Protein AF-A0A967HRV5-F1 (afdb_monomer_lite)

Structure (mmCIF, N/CA/C/O backbone):
data_AF-A0A967HRV5-F1
#
_entry.id   AF-A0A967HRV5-F1
#
loop_
_atom_site.group_PDB
_atom_site.id
_atom_site.type_symbol
_atom_site.label_atom_id
_atom_site.label_alt_id
_atom_site.label_comp_id
_atom_site.label_asym_id
_atom_site.label_entity_id
_atom_site.label_seq_id
_atom_site.pdbx_PDB_ins_code
_atom_site.Cartn_x
_atom_site.Cartn_y
_atom_site.Cartn_z
_atom_site.occupancy
_atom_site.B_iso_or_equiv
_atom_site.auth_seq_id
_atom_site.auth_comp_id
_atom_site.auth_asym_id
_atom_site.auth_atom_id
_atom_site.pdbx_PDB_model_num
ATOM 1 N N . ALA A 1 1 ? 8.874 9.159 -3.485 1.00 62.22 1 ALA A N 1
ATOM 2 C CA . ALA A 1 1 ? 9.492 8.068 -4.287 1.00 62.22 1 ALA A CA 1
ATOM 3 C C . ALA A 1 1 ? 9.586 6.720 -3.564 1.00 62.22 1 ALA A C 1
ATOM 5 O O . ALA A 1 1 ? 9.860 5.717 -4.213 1.00 62.22 1 ALA A O 1
ATOM 6 N N . ARG A 1 2 ? 9.366 6.676 -2.241 1.00 85.75 2 ARG A N 1
ATOM 7 C CA . ARG A 1 2 ? 9.200 5.417 -1.491 1.00 85.75 2 ARG A CA 1
ATOM 8 C C . ARG A 1 2 ? 7.733 5.058 -1.276 1.00 85.75 2 AR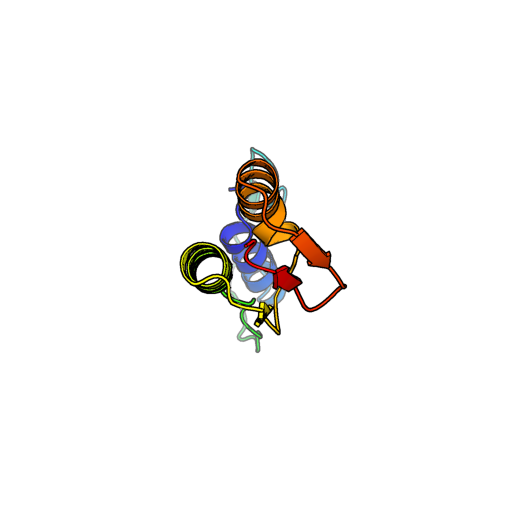G A C 1
ATOM 10 O O . ARG A 1 2 ? 7.430 4.087 -0.601 1.00 85.75 2 ARG A O 1
ATOM 17 N N . GLU A 1 3 ? 6.840 5.906 -1.774 1.00 92.12 3 GLU A N 1
ATOM 18 C CA . GLU A 1 3 ? 5.414 5.676 -1.664 1.00 92.12 3 GLU A CA 1
ATOM 19 C C . GLU A 1 3 ? 5.022 4.485 -2.543 1.00 92.12 3 GLU A C 1
ATOM 21 O O . GLU A 1 3 ? 5.584 4.342 -3.638 1.00 92.12 3 GLU A O 1
ATOM 26 N N . PRO A 1 4 ? 4.067 3.659 -2.090 1.00 94.38 4 PRO A N 1
ATOM 27 C CA . PRO A 1 4 ? 3.604 2.498 -2.839 1.00 94.38 4 PRO A CA 1
ATOM 28 C C . PRO A 1 4 ? 3.221 2.803 -4.287 1.00 94.38 4 PRO A C 1
ATOM 30 O O . PRO A 1 4 ? 3.576 2.050 -5.187 1.00 94.38 4 PRO A O 1
ATOM 33 N N . GLU A 1 5 ? 2.600 3.960 -4.529 1.00 95.50 5 GLU A N 1
ATOM 34 C CA . GLU A 1 5 ? 2.134 4.376 -5.857 1.00 95.50 5 GLU A CA 1
ATOM 35 C C . GLU A 1 5 ? 3.303 4.568 -6.840 1.00 95.50 5 GLU A C 1
ATOM 37 O O . GLU A 1 5 ? 3.192 4.297 -8.034 1.00 95.50 5 GLU A O 1
ATOM 42 N N . VAL A 1 6 ? 4.459 5.021 -6.338 1.00 95.81 6 VAL A N 1
ATOM 43 C CA . VAL A 1 6 ? 5.667 5.204 -7.156 1.00 95.81 6 VAL A CA 1
ATOM 44 C C . VAL A 1 6 ? 6.312 3.857 -7.476 1.00 95.81 6 VAL A C 1
ATOM 46 O O . VAL A 1 6 ? 6.809 3.660 -8.585 1.00 95.81 6 VAL A O 1
ATOM 49 N N . ILE A 1 7 ? 6.309 2.939 -6.509 1.00 95.31 7 ILE A N 1
ATOM 50 C CA . ILE A 1 7 ? 6.841 1.582 -6.669 1.00 95.31 7 ILE A CA 1
ATOM 51 C C . ILE A 1 7 ? 6.001 0.812 -7.693 1.00 95.31 7 ILE A C 1
ATOM 53 O O . ILE A 1 7 ? 6.555 0.237 -8.629 1.00 95.31 7 ILE A O 1
ATOM 57 N N . GLU A 1 8 ? 4.674 0.861 -7.570 1.00 95.88 8 GLU A N 1
ATOM 58 C CA . GLU A 1 8 ? 3.747 0.233 -8.512 1.00 95.88 8 GLU A CA 1
ATOM 59 C C . GLU A 1 8 ? 3.930 0.768 -9.936 1.00 95.88 8 GLU A C 1
ATOM 61 O O . GLU A 1 8 ? 4.075 -0.011 -10.880 1.00 95.88 8 GLU A O 1
ATOM 66 N N . LEU A 1 9 ? 4.004 2.093 -10.105 1.00 96.44 9 LEU A N 1
ATOM 67 C CA . LEU A 1 9 ? 4.214 2.687 -11.422 1.00 96.44 9 LEU A CA 1
ATOM 68 C C . LEU A 1 9 ? 5.534 2.224 -12.053 1.00 96.44 9 LEU A C 1
ATOM 70 O O . LEU A 1 9 ? 5.568 1.908 -13.243 1.00 96.44 9 LEU A O 1
ATOM 74 N N . ALA A 1 10 ? 6.616 2.154 -11.275 1.00 96.69 10 ALA A N 1
ATOM 75 C CA . ALA A 1 10 ? 7.894 1.650 -11.767 1.00 96.69 10 ALA A CA 1
ATOM 76 C C . ALA A 1 10 ? 7.798 0.175 -12.194 1.00 96.69 10 ALA A C 1
ATOM 78 O O . ALA A 1 10 ? 8.300 -0.184 -13.260 1.00 96.69 10 ALA A O 1
ATOM 79 N N . HIS A 1 11 ? 7.104 -0.665 -11.420 1.00 95.56 11 HIS A N 1
ATOM 80 C CA . HIS A 1 11 ? 6.835 -2.055 -11.798 1.00 95.56 11 HIS A CA 1
ATOM 81 C C . HIS A 1 11 ? 6.023 -2.166 -13.090 1.00 95.56 11 HIS A C 1
ATOM 83 O O . HIS A 1 11 ? 6.364 -2.973 -13.959 1.00 95.56 11 HIS A O 1
ATOM 89 N N . CYS A 1 12 ? 4.983 -1.346 -13.238 1.00 97.12 12 CYS A N 1
ATOM 90 C CA . CYS A 1 12 ? 4.161 -1.282 -14.439 1.00 97.12 12 CYS A CA 1
ATOM 91 C C . CYS A 1 12 ? 5.012 -0.906 -15.662 1.00 97.12 12 CYS A C 1
ATOM 93 O O . CYS A 1 12 ? 5.066 -1.658 -16.635 1.00 97.12 12 CYS A O 1
ATOM 95 N N . LEU A 1 13 ? 5.774 0.188 -15.577 1.00 97.50 13 LEU A N 1
ATOM 96 C CA . LEU A 1 13 ? 6.636 0.658 -16.664 1.00 97.50 13 LEU A CA 1
ATOM 97 C C . LEU A 1 13 ? 7.732 -0.352 -17.029 1.00 97.50 13 LEU A C 1
ATOM 99 O O . LEU A 1 13 ? 7.968 -0.586 -18.213 1.00 97.50 13 LEU A O 1
ATOM 103 N N . ASN A 1 14 ? 8.358 -1.004 -16.048 1.00 97.00 14 ASN A N 1
ATOM 104 C CA . ASN A 1 14 ? 9.326 -2.074 -16.309 1.00 97.00 14 ASN A CA 1
ATOM 105 C C . ASN A 1 14 ? 8.675 -3.286 -16.988 1.00 97.00 14 ASN A C 1
ATOM 107 O O . ASN A 1 14 ? 9.247 -3.857 -17.913 1.00 97.00 14 ASN A O 1
ATOM 111 N N . SER A 1 15 ? 7.450 -3.648 -16.597 1.00 96.94 15 SER A N 1
ATOM 112 C CA . SER A 1 15 ? 6.696 -4.738 -17.237 1.00 96.94 15 SER A CA 1
ATOM 113 C C . SER A 1 15 ? 6.296 -4.403 -18.681 1.00 96.94 15 SER A C 1
ATOM 115 O O . SER A 1 15 ? 6.165 -5.299 -19.512 1.00 96.94 15 SER A O 1
ATOM 117 N N . MET A 1 16 ? 6.170 -3.113 -19.008 1.00 98.19 16 MET A N 1
ATOM 118 C CA . MET A 1 16 ? 5.995 -2.612 -20.376 1.00 98.19 16 MET A CA 1
ATOM 119 C C . MET A 1 16 ? 7.311 -2.567 -21.182 1.00 98.19 16 MET A C 1
ATOM 121 O O . MET A 1 16 ? 7.291 -2.206 -22.358 1.00 98.19 16 MET A O 1
ATOM 125 N N . GLY A 1 17 ? 8.453 -2.932 -20.590 1.00 97.88 17 GLY A N 1
ATOM 126 C CA . GLY A 1 17 ? 9.773 -2.901 -21.231 1.00 97.88 17 GLY A CA 1
ATOM 127 C C . GLY A 1 17 ? 10.622 -1.668 -20.908 1.00 97.88 17 GLY A C 1
ATOM 128 O O . GLY A 1 17 ? 11.634 -1.448 -21.568 1.00 97.88 17 GLY A O 1
ATOM 129 N N . GLY A 1 18 ? 10.224 -0.861 -19.922 1.00 98.06 18 GLY A N 1
ATOM 130 C CA . GLY A 1 18 ? 11.054 0.206 -19.368 1.00 98.06 18 GLY A CA 1
ATOM 131 C C . GLY A 1 18 ? 12.264 -0.327 -18.593 1.00 98.06 18 GLY A C 1
ATOM 132 O O . GLY A 1 18 ? 12.315 -1.497 -18.216 1.00 98.06 18 GLY A O 1
ATOM 133 N N . SER A 1 19 ? 13.235 0.556 -18.353 1.00 98.12 19 SER A N 1
ATOM 134 C CA . SER A 1 19 ? 14.421 0.281 -17.538 1.00 98.12 19 SER A CA 1
ATOM 135 C C . SER A 1 19 ? 14.491 1.287 -16.390 1.00 98.12 19 SER A C 1
ATOM 137 O O . SER A 1 19 ? 14.985 2.406 -16.541 1.00 98.12 19 SER A O 1
ATOM 139 N N . ILE A 1 20 ? 13.898 0.916 -15.256 1.00 97.81 20 ILE A N 1
ATOM 140 C CA . ILE A 1 20 ? 13.817 1.728 -14.040 1.00 97.81 20 ILE A CA 1
ATOM 141 C C . ILE A 1 20 ? 14.375 0.924 -12.870 1.00 97.81 20 ILE A C 1
ATOM 143 O O . ILE A 1 20 ? 13.875 -0.155 -12.547 1.00 97.81 20 ILE A O 1
ATOM 147 N N . GLU A 1 21 ? 15.361 1.487 -12.182 1.00 97.00 21 GLU A N 1
ATOM 148 C CA . GLU A 1 21 ? 16.009 0.884 -11.019 1.00 97.00 21 GLU A CA 1
ATOM 149 C C . GLU A 1 21 ? 15.956 1.814 -9.802 1.00 97.00 21 GLU A C 1
ATOM 151 O O . GLU A 1 21 ? 15.783 3.030 -9.916 1.00 97.00 21 GLU A O 1
ATOM 156 N N . GLY A 1 22 ? 16.115 1.243 -8.606 1.00 95.12 22 GLY A N 1
ATOM 157 C CA . GLY A 1 22 ? 16.166 2.007 -7.355 1.00 95.12 22 GLY A CA 1
ATOM 158 C C . GLY A 1 22 ? 14.815 2.546 -6.867 1.00 95.12 22 GLY A C 1
ATOM 159 O O . GLY A 1 22 ? 14.779 3.301 -5.890 1.00 95.12 22 GLY A O 1
ATOM 160 N N . PHE A 1 23 ? 13.696 2.161 -7.492 1.00 94.00 23 PHE A N 1
ATOM 161 C CA . PHE A 1 23 ? 12.355 2.465 -6.986 1.00 94.00 23 PHE A CA 1
ATOM 162 C C . PHE A 1 23 ? 12.158 1.871 -5.581 1.00 94.00 23 PHE A C 1
ATOM 164 O O . PHE A 1 23 ? 12.680 0.807 -5.257 1.00 94.00 23 PHE A O 1
ATOM 171 N N . GLY A 1 24 ? 11.482 2.614 -4.701 1.00 91.00 24 GLY A N 1
ATOM 172 C CA . GLY A 1 24 ? 11.429 2.306 -3.266 1.00 91.00 24 GLY A CA 1
ATOM 173 C C . GLY A 1 24 ? 12.598 2.876 -2.450 1.00 91.00 24 GLY A C 1
ATOM 174 O O . GLY A 1 24 ? 12.558 2.855 -1.220 1.00 91.00 24 GLY A O 1
ATOM 175 N N . THR A 1 25 ? 13.612 3.465 -3.095 1.00 93.75 25 THR A N 1
ATOM 176 C CA . THR A 1 25 ? 14.719 4.158 -2.416 1.00 93.75 25 THR A CA 1
ATOM 177 C C . THR A 1 25 ? 14.612 5.686 -2.547 1.00 93.75 25 THR A C 1
ATOM 179 O O . THR A 1 25 ? 13.590 6.233 -2.959 1.00 93.75 25 THR A O 1
ATOM 182 N N . SER A 1 26 ? 15.641 6.420 -2.110 1.00 94.69 26 SER A N 1
ATOM 183 C CA . SER A 1 26 ? 15.720 7.878 -2.297 1.00 94.69 26 SER A CA 1
ATOM 184 C C . SER A 1 26 ? 16.179 8.303 -3.694 1.00 94.69 26 SER A C 1
ATOM 186 O O . SER A 1 26 ? 16.037 9.478 -4.020 1.00 94.69 26 SER A O 1
ATOM 188 N N . VAL A 1 27 ? 16.747 7.395 -4.492 1.00 95.06 27 VAL A N 1
ATOM 189 C CA . VAL A 1 27 ? 17.271 7.698 -5.830 1.00 95.06 27 VAL A CA 1
ATOM 190 C C . VAL A 1 27 ? 16.734 6.670 -6.814 1.00 95.06 27 VAL A C 1
ATOM 192 O O . VAL A 1 27 ? 16.870 5.472 -6.595 1.00 95.06 27 VAL A O 1
ATOM 195 N N . ILE A 1 28 ? 16.137 7.155 -7.899 1.00 96.31 28 ILE A N 1
ATOM 196 C CA . ILE A 1 28 ? 15.651 6.328 -9.002 1.00 96.31 28 ILE A CA 1
ATOM 197 C C . ILE A 1 28 ? 16.495 6.651 -10.230 1.00 96.31 28 ILE A C 1
ATOM 199 O O . ILE A 1 28 ? 16.695 7.825 -10.547 1.00 96.31 28 ILE A O 1
ATOM 203 N N . THR A 1 29 ? 16.962 5.611 -10.914 1.00 97.50 29 THR A N 1
ATOM 204 C CA . THR A 1 29 ? 17.697 5.723 -12.177 1.00 97.50 29 THR A CA 1
ATOM 205 C C . THR A 1 29 ? 16.824 5.174 -13.293 1.00 97.50 29 THR A C 1
A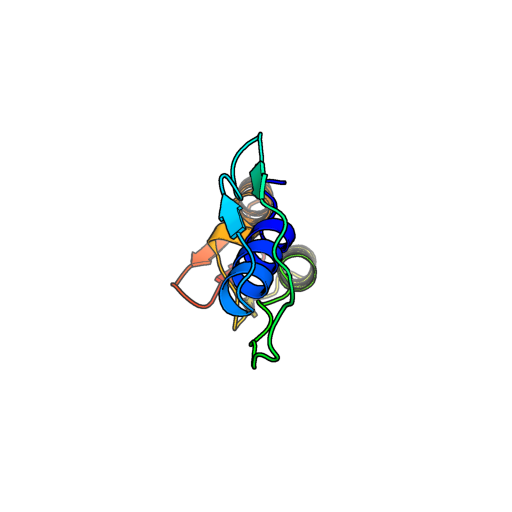TOM 207 O O . THR A 1 29 ? 16.249 4.097 -13.153 1.00 97.50 29 THR A O 1
ATOM 210 N N . ILE A 1 30 ? 16.713 5.925 -14.388 1.00 98.00 30 ILE A N 1
ATOM 211 C CA . ILE A 1 30 ? 15.914 5.547 -15.554 1.00 98.00 30 ILE A CA 1
ATOM 212 C C . ILE A 1 30 ? 16.818 5.574 -16.778 1.00 98.00 30 ILE A C 1
ATOM 214 O O . ILE A 1 30 ? 17.407 6.613 -17.088 1.00 98.00 30 ILE A O 1
ATOM 218 N N . GLU A 1 31 ? 16.896 4.452 -17.482 1.00 98.44 31 GLU A N 1
ATOM 219 C CA . GLU A 1 31 ? 17.519 4.376 -18.798 1.00 98.44 31 GLU A CA 1
ATOM 220 C C . GLU A 1 31 ? 16.433 4.448 -19.876 1.00 98.44 31 GLU A C 1
ATOM 222 O O . GLU A 1 31 ? 15.445 3.712 -19.854 1.00 98.44 31 GLU A O 1
ATOM 227 N N . GLY A 1 32 ? 16.590 5.388 -20.810 1.00 98.25 32 GLY A N 1
ATOM 228 C CA . GLY A 1 32 ? 15.627 5.584 -21.888 1.00 98.25 32 GLY A CA 1
ATOM 229 C C . GLY A 1 32 ? 15.590 4.387 -22.838 1.00 98.25 32 GLY A C 1
ATOM 230 O O . GLY A 1 32 ? 16.630 3.939 -23.314 1.00 98.25 32 GLY A O 1
ATOM 231 N N . VAL A 1 33 ? 14.385 3.918 -23.159 1.00 98.44 33 VAL A N 1
ATOM 232 C CA . VAL A 1 33 ? 14.139 2.853 -24.144 1.00 98.44 33 VAL A CA 1
ATOM 233 C C . VAL A 1 33 ? 13.441 3.414 -25.383 1.00 98.44 33 VAL A C 1
ATOM 235 O O . VAL A 1 33 ? 12.860 4.498 -25.344 1.00 98.44 33 VAL A O 1
ATOM 238 N N . SER A 1 34 ? 13.503 2.691 -26.502 1.00 98.06 34 SER A N 1
ATOM 239 C CA . SER A 1 34 ? 12.932 3.147 -27.777 1.00 98.06 34 SER A CA 1
ATOM 240 C C . SER A 1 34 ? 11.403 3.174 -27.788 1.00 98.06 34 SER A C 1
ATOM 242 O O . SER A 1 34 ? 10.812 4.044 -28.422 1.00 98.06 34 SER A O 1
ATOM 244 N N . GLU A 1 35 ? 10.767 2.215 -27.115 1.00 98.00 35 GLU A N 1
ATOM 245 C CA . GLU A 1 35 ? 9.314 2.075 -27.040 1.00 98.00 35 GLU A CA 1
ATOM 246 C C . GLU A 1 35 ? 8.904 1.286 -25.791 1.00 98.00 35 GLU A C 1
ATOM 248 O O . GLU A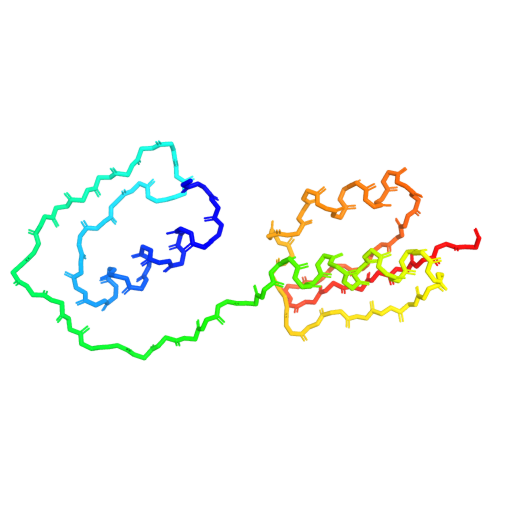 1 35 ? 9.686 0.501 -25.255 1.00 98.00 35 GLU A O 1
ATOM 253 N N . LEU A 1 36 ? 7.659 1.482 -25.358 1.00 98.56 36 LEU A N 1
ATOM 254 C CA . LEU A 1 36 ? 6.994 0.668 -24.344 1.00 98.56 36 LEU A CA 1
ATOM 255 C C . LEU A 1 36 ? 5.900 -0.172 -25.006 1.00 98.56 36 LEU A C 1
ATOM 257 O O . LEU A 1 36 ? 5.296 0.243 -25.997 1.00 98.56 36 LEU A O 1
ATOM 261 N N . LYS A 1 37 ? 5.619 -1.340 -24.437 1.00 98.25 37 LYS A N 1
ATOM 262 C CA . LYS A 1 37 ? 4.611 -2.279 -24.931 1.00 98.25 37 LYS A CA 1
ATOM 263 C C . LYS A 1 37 ? 3.341 -2.228 -24.076 1.00 98.25 37 LYS A C 1
ATOM 265 O O . LYS A 1 37 ? 3.435 -1.962 -22.879 1.00 98.25 37 LYS A O 1
ATOM 270 N N . PRO A 1 38 ? 2.158 -2.496 -24.656 1.00 97.44 38 PRO A N 1
ATOM 271 C CA . PRO A 1 38 ? 0.930 -2.671 -23.884 1.00 97.44 38 PRO A CA 1
ATOM 272 C C . PRO A 1 38 ? 1.064 -3.789 -22.844 1.00 97.44 38 PRO A C 1
ATOM 274 O O . PRO A 1 38 ? 1.769 -4.772 -23.077 1.00 97.44 38 PRO A O 1
ATOM 277 N N . MET A 1 39 ? 0.363 -3.644 -21.721 1.00 95.25 39 MET A N 1
ATOM 278 C CA . MET A 1 39 ? 0.388 -4.589 -20.607 1.00 95.25 39 MET A CA 1
ATOM 279 C C . MET A 1 39 ? -0.937 -4.525 -19.839 1.00 95.25 39 MET A C 1
ATOM 281 O O . MET A 1 39 ? -1.528 -3.450 -19.728 1.00 95.25 39 MET A O 1
ATOM 285 N N . ASP A 1 40 ? -1.384 -5.666 -19.316 1.00 95.88 40 ASP A N 1
ATOM 286 C CA . ASP A 1 40 ? -2.531 -5.755 -18.412 1.00 95.88 40 ASP A CA 1
ATOM 287 C C . ASP A 1 40 ? -2.050 -5.704 -16.960 1.00 95.88 40 ASP A C 1
ATOM 289 O O . ASP A 1 40 ? -1.287 -6.568 -16.524 1.00 95.88 40 ASP A O 1
ATOM 293 N N . HIS A 1 41 ? -2.514 -4.713 -16.199 1.00 94.75 41 HIS A N 1
ATOM 294 C CA . HIS A 1 41 ? -2.105 -4.501 -14.813 1.00 94.75 41 HIS A CA 1
ATOM 295 C C . HIS A 1 41 ? -3.312 -4.382 -13.888 1.00 94.75 41 HIS A C 1
ATOM 297 O O . HIS A 1 41 ? -4.269 -3.670 -14.196 1.00 94.75 41 HIS A O 1
ATOM 303 N N . ILE A 1 42 ? -3.249 -5.047 -12.736 1.00 93.69 42 ILE A N 1
ATOM 304 C CA . ILE A 1 42 ? -4.217 -4.862 -11.655 1.00 93.69 42 ILE A CA 1
ATOM 305 C C . ILE A 1 42 ? -3.665 -3.775 -10.740 1.00 93.69 42 ILE A C 1
ATOM 307 O O . ILE A 1 42 ? -2.571 -3.934 -10.211 1.00 93.69 42 ILE A O 1
ATOM 311 N N . ILE A 1 43 ? -4.429 -2.698 -10.566 1.00 94.19 43 ILE A N 1
ATOM 312 C CA . ILE A 1 43 ? -4.073 -1.593 -9.671 1.00 94.19 43 ILE A CA 1
ATOM 313 C C . ILE A 1 43 ? -4.185 -2.049 -8.214 1.00 94.19 43 ILE A C 1
ATOM 315 O O . ILE A 1 43 ? -5.141 -2.736 -7.839 1.00 94.19 43 ILE A O 1
ATOM 319 N N . MET A 1 44 ? -3.218 -1.648 -7.397 1.00 94.75 44 MET A N 1
ATOM 320 C CA . MET A 1 44 ? -3.172 -1.922 -5.972 1.00 94.75 44 MET A CA 1
ATOM 321 C C . MET A 1 44 ? -4.358 -1.279 -5.237 1.00 94.75 44 MET A C 1
ATOM 323 O O . MET A 1 44 ? -4.899 -0.260 -5.675 1.00 94.75 44 MET A O 1
ATOM 327 N N . PRO A 1 45 ? -4.753 -1.827 -4.077 1.00 96.12 45 PRO A N 1
ATOM 328 C CA . PRO A 1 45 ? -5.784 -1.214 -3.249 1.00 96.12 45 PRO A CA 1
ATOM 329 C C . PRO A 1 45 ? -5.417 0.203 -2.786 1.00 96.12 45 PRO A C 1
ATOM 331 O O . PRO A 1 45 ? -4.262 0.485 -2.454 1.00 96.12 45 PRO A O 1
ATOM 334 N N . ASP A 1 46 ? -6.418 1.079 -2.682 1.00 96.75 46 ASP A N 1
ATOM 335 C CA . ASP A 1 46 ? -6.232 2.452 -2.214 1.00 96.75 46 ASP A CA 1
ATOM 336 C C . ASP A 1 46 ? -6.027 2.486 -0.689 1.00 96.75 46 ASP A C 1
ATOM 338 O O . ASP A 1 46 ? -6.945 2.306 0.121 1.00 96.75 46 ASP A O 1
ATOM 342 N N . ARG A 1 47 ? -4.782 2.737 -0.279 1.00 96.62 47 ARG A N 1
ATOM 343 C CA . ARG A 1 47 ? -4.410 2.822 1.139 1.00 96.62 47 ARG A CA 1
ATOM 344 C C . ARG A 1 47 ? -5.025 4.028 1.857 1.00 96.62 47 ARG A C 1
ATOM 346 O O . ARG A 1 47 ? -5.168 3.990 3.077 1.00 96.62 47 ARG A O 1
ATOM 353 N N . ILE A 1 48 ? -5.373 5.100 1.144 1.00 97.31 48 ILE A N 1
ATOM 354 C CA . ILE A 1 48 ? -5.995 6.296 1.724 1.00 97.31 48 ILE A CA 1
ATOM 355 C C . ILE A 1 48 ? -7.476 6.032 1.994 1.00 97.31 48 ILE A C 1
ATOM 357 O O . ILE A 1 48 ? -7.970 6.372 3.072 1.00 97.31 48 ILE A O 1
ATOM 361 N N . GLU A 1 49 ? -8.172 5.372 1.069 1.00 98.06 49 GLU A N 1
ATOM 362 C CA . GLU A 1 49 ? -9.543 4.900 1.284 1.00 98.06 49 GLU A CA 1
ATOM 363 C C . GLU A 1 49 ? -9.610 3.928 2.472 1.00 98.06 49 GLU A C 1
ATOM 365 O O . GLU A 1 49 ? -10.387 4.139 3.409 1.00 98.06 49 GLU A O 1
ATOM 370 N N . ALA A 1 50 ? -8.737 2.917 2.497 1.00 97.75 50 ALA A N 1
ATOM 371 C CA . ALA A 1 50 ? -8.661 1.959 3.598 1.00 97.75 50 ALA A CA 1
ATOM 372 C C . ALA A 1 50 ? -8.418 2.653 4.952 1.00 97.75 50 ALA A C 1
ATOM 374 O O . ALA A 1 50 ? -9.154 2.424 5.916 1.00 97.75 50 ALA A O 1
ATOM 375 N N . ALA A 1 51 ? -7.441 3.563 5.023 1.00 97.75 51 ALA A N 1
ATOM 376 C CA . ALA A 1 51 ? -7.163 4.355 6.221 1.00 97.75 51 ALA A CA 1
ATOM 377 C C . ALA A 1 51 ? -8.359 5.218 6.661 1.00 97.75 51 ALA A C 1
ATOM 379 O O . ALA A 1 51 ? -8.620 5.362 7.861 1.00 97.75 51 ALA A O 1
ATOM 380 N N . THR A 1 52 ? -9.101 5.774 5.701 1.00 98.19 52 THR A N 1
ATOM 381 C CA . THR A 1 52 ? -10.297 6.587 5.959 1.00 98.19 52 THR A CA 1
ATOM 382 C C . THR A 1 52 ? -11.377 5.755 6.641 1.00 98.19 52 THR A C 1
ATOM 384 O O . THR A 1 52 ? -11.909 6.169 7.674 1.00 98.19 52 THR A O 1
ATOM 387 N N . TYR A 1 53 ? -11.653 4.552 6.136 1.00 98.19 53 TYR A N 1
ATOM 388 C CA . TYR A 1 53 ? -12.624 3.659 6.765 1.00 98.19 53 TYR A CA 1
ATOM 389 C C . TYR A 1 53 ? -12.172 3.155 8.136 1.00 98.19 53 TYR A C 1
ATOM 391 O O . TYR A 1 53 ? -12.981 3.144 9.064 1.00 98.19 53 TYR A O 1
ATOM 399 N N . LEU A 1 54 ? -10.896 2.791 8.310 1.00 97.75 54 LEU A N 1
ATOM 400 C CA . LEU A 1 54 ? -10.376 2.389 9.624 1.00 97.75 54 LEU A CA 1
ATOM 401 C C . LEU A 1 54 ? -10.526 3.518 10.651 1.00 97.75 54 LEU A C 1
ATOM 403 O O . LEU A 1 54 ? -10.979 3.291 11.772 1.00 97.75 54 LEU A O 1
ATOM 407 N N . THR A 1 55 ? -10.235 4.755 10.250 1.00 97.38 55 THR A N 1
ATOM 408 C CA . THR A 1 55 ? -10.437 5.934 11.101 1.00 97.38 55 THR A CA 1
ATOM 409 C C . THR A 1 55 ? -11.917 6.123 11.445 1.00 97.38 55 THR A C 1
ATOM 411 O O . THR A 1 55 ? -12.261 6.372 12.602 1.00 97.38 55 THR A O 1
ATOM 414 N N . ALA A 1 56 ? -12.813 5.954 10.467 1.00 97.50 56 ALA A N 1
ATOM 415 C CA . ALA A 1 56 ? -14.253 6.026 10.689 1.00 97.50 56 ALA A CA 1
ATOM 416 C C . ALA A 1 56 ? -14.742 4.947 11.672 1.00 97.50 56 ALA A C 1
ATOM 418 O O . ALA A 1 56 ? -15.554 5.251 12.549 1.00 97.50 56 ALA A O 1
ATOM 419 N N . ALA A 1 57 ? -14.219 3.718 11.595 1.00 96.69 57 ALA A N 1
ATOM 420 C CA . ALA A 1 57 ? -14.509 2.665 12.570 1.00 96.69 57 ALA A CA 1
ATOM 421 C C . ALA A 1 57 ? -14.045 3.045 13.980 1.00 96.69 57 ALA A C 1
ATOM 423 O O . ALA A 1 57 ? -14.790 2.845 14.936 1.00 96.69 57 ALA A O 1
ATOM 424 N N . GLY A 1 58 ? -12.872 3.669 14.111 1.00 96.25 58 GLY A N 1
ATOM 425 C CA . GLY A 1 58 ? -12.398 4.221 15.381 1.00 96.25 58 GLY A CA 1
ATOM 426 C C . GLY A 1 58 ? -13.362 5.242 15.987 1.00 96.25 58 GLY A C 1
ATOM 427 O O . GLY A 1 58 ? -13.765 5.103 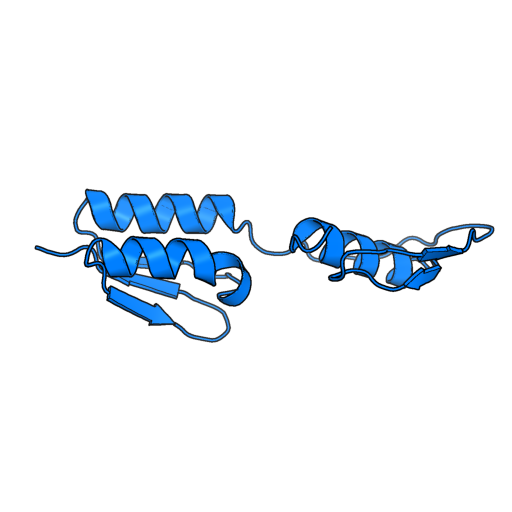17.139 1.00 96.25 58 GLY A O 1
ATOM 428 N N . ILE A 1 59 ? -13.785 6.234 15.197 1.00 96.81 59 ILE A N 1
ATOM 429 C CA . ILE A 1 59 ? -14.699 7.309 15.633 1.00 96.81 59 ILE A CA 1
ATOM 430 C C . ILE A 1 59 ? -16.070 6.756 16.036 1.00 96.81 59 ILE A C 1
ATOM 432 O O . ILE A 1 59 ? -16.660 7.186 17.026 1.00 96.81 59 ILE A O 1
ATOM 436 N N . THR A 1 60 ? -16.589 5.814 15.251 1.00 96.69 60 THR A N 1
ATOM 437 C CA . THR A 1 60 ? -17.944 5.268 15.417 1.00 96.69 60 THR A CA 1
ATOM 438 C C . THR A 1 60 ? -18.009 4.074 16.361 1.00 96.69 60 THR A C 1
ATOM 440 O O . THR A 1 60 ? -19.099 3.553 16.590 1.00 96.69 60 THR A O 1
ATOM 443 N N . ARG A 1 61 ? -16.868 3.651 16.926 1.00 95.81 61 ARG A N 1
ATOM 444 C CA . ARG A 1 61 ? -16.751 2.437 17.753 1.00 95.81 61 ARG A CA 1
ATOM 445 C C . ARG A 1 61 ? -17.212 1.183 17.003 1.00 95.81 61 ARG A C 1
ATOM 447 O O . ARG A 1 6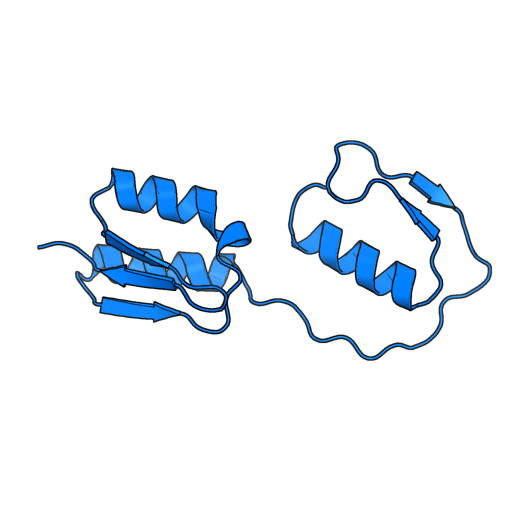1 ? -17.821 0.275 17.563 1.00 95.81 61 ARG A O 1
ATOM 454 N N . GLY A 1 62 ? -16.980 1.183 15.694 1.00 96.56 62 GLY A N 1
ATOM 455 C CA . GLY A 1 62 ? -17.341 0.102 14.793 1.00 96.56 62 GLY A CA 1
ATOM 456 C C . GLY A 1 62 ? -16.320 -1.032 14.806 1.00 96.56 62 GLY A C 1
ATOM 457 O O . GLY A 1 62 ? -15.214 -0.912 15.326 1.00 96.56 62 GLY A O 1
ATOM 458 N N . ASN A 1 63 ? -16.694 -2.136 14.169 1.00 97.19 63 ASN A N 1
ATOM 459 C CA . ASN A 1 63 ? -15.815 -3.265 13.887 1.00 97.19 63 ASN A CA 1
ATOM 460 C C . ASN A 1 63 ? -15.943 -3.585 12.399 1.00 97.19 63 ASN A C 1
ATOM 462 O O . ASN A 1 63 ? -16.994 -4.061 11.964 1.00 97.19 63 ASN A O 1
ATOM 466 N N . ILE A 1 64 ? -14.905 -3.272 11.625 1.00 97.12 64 ILE A N 1
ATOM 467 C CA . ILE A 1 64 ? -14.907 -3.464 10.173 1.00 97.12 64 ILE A CA 1
ATOM 468 C C . ILE A 1 64 ? -13.651 -4.203 9.735 1.00 97.12 64 ILE A C 1
ATOM 470 O O . ILE A 1 64 ? -12.576 -3.987 10.291 1.00 97.12 64 ILE A O 1
ATOM 474 N N . ALA A 1 65 ? -13.789 -5.033 8.705 1.00 97.62 65 ALA A N 1
ATOM 475 C CA . ALA A 1 65 ? -12.670 -5.599 7.964 1.00 97.62 65 ALA A CA 1
ATOM 476 C C . ALA A 1 65 ? -12.575 -4.911 6.601 1.00 97.62 65 ALA A C 1
ATOM 478 O O . ALA A 1 65 ? -13.573 -4.834 5.885 1.00 97.62 65 ALA A O 1
ATOM 479 N N . ILE A 1 66 ? -11.387 -4.421 6.259 1.00 97.62 66 ILE A N 1
ATOM 480 C CA . ILE A 1 66 ? -11.069 -3.861 4.947 1.00 97.62 66 ILE A CA 1
ATOM 481 C C . ILE A 1 66 ? -10.348 -4.931 4.134 1.00 97.62 66 ILE A C 1
ATOM 483 O O . ILE A 1 66 ? -9.336 -5.457 4.587 1.00 97.62 66 ILE A O 1
ATOM 487 N N . THR A 1 67 ? -10.881 -5.252 2.956 1.00 96.81 67 THR A N 1
ATOM 488 C CA . THR A 1 67 ? -10.308 -6.212 2.006 1.00 96.81 67 THR A CA 1
ATOM 489 C C . THR A 1 67 ? -10.753 -5.866 0.572 1.00 96.81 67 THR A C 1
ATOM 491 O O . THR A 1 67 ? -11.902 -5.449 0.393 1.00 96.81 67 THR A O 1
ATOM 494 N N . PRO A 1 68 ? -9.891 -6.027 -0.449 1.00 95.38 68 PRO A N 1
ATOM 495 C CA . PRO A 1 68 ? -8.459 -6.298 -0.323 1.00 95.38 68 PRO A CA 1
ATOM 496 C C . PRO A 1 68 ? -7.708 -5.055 0.176 1.00 95.38 68 PRO A C 1
ATOM 498 O O . PRO A 1 68 ? -8.051 -3.927 -0.172 1.00 95.38 68 PRO A O 1
ATOM 501 N N . CYS A 1 69 ? -6.663 -5.246 0.974 1.00 96.31 69 CYS A N 1
ATOM 502 C CA . CYS A 1 69 ? -5.690 -4.196 1.274 1.00 96.31 69 CYS A CA 1
ATOM 503 C C . CYS A 1 69 ? -4.287 -4.784 1.424 1.00 96.31 69 CYS A C 1
ATOM 505 O O . CYS A 1 69 ? -4.147 -5.979 1.651 1.00 96.31 69 CYS A O 1
ATOM 507 N N . ILE A 1 70 ? -3.267 -3.930 1.332 1.00 96.50 70 ILE A N 1
ATOM 508 C CA . ILE A 1 70 ? -1.867 -4.292 1.586 1.00 96.50 70 ILE A CA 1
ATOM 509 C C . ILE A 1 70 ? -1.488 -3.686 2.949 1.00 96.50 70 ILE A C 1
ATOM 511 O O . ILE A 1 70 ? -1.324 -2.462 3.027 1.00 96.50 70 ILE A O 1
ATOM 515 N N . PRO A 1 71 ? -1.425 -4.476 4.037 1.00 95.75 71 PRO A N 1
ATOM 516 C CA . PRO A 1 71 ? -1.215 -3.957 5.391 1.00 95.75 71 PRO A CA 1
ATOM 517 C C . PRO A 1 71 ? 0.053 -3.118 5.555 1.00 95.75 71 PRO A C 1
ATOM 519 O O . PRO A 1 71 ? 0.047 -2.130 6.289 1.00 95.75 71 PRO A O 1
ATOM 522 N N . GLU A 1 72 ? 1.122 -3.452 4.833 1.00 95.50 72 GLU A N 1
ATOM 523 C CA . GLU A 1 72 ? 2.392 -2.723 4.847 1.00 95.50 72 GLU A CA 1
ATOM 524 C C . GLU A 1 72 ? 2.209 -1.267 4.404 1.00 95.50 72 GLU A C 1
ATOM 526 O O . GLU A 1 72 ? 2.871 -0.360 4.903 1.00 95.50 72 GLU A O 1
ATOM 531 N N . HIS A 1 73 ? 1.254 -1.004 3.507 1.00 95.94 73 HIS A N 1
ATOM 532 C CA . HIS A 1 73 ? 0.939 0.351 3.053 1.00 95.94 73 HIS A CA 1
ATOM 533 C C . HIS A 1 73 ? 0.164 1.169 4.104 1.00 95.94 73 HIS A C 1
ATOM 535 O O . HIS A 1 73 ? 0.033 2.389 3.963 1.00 95.94 73 HIS A O 1
ATOM 541 N N . LEU A 1 74 ? -0.351 0.515 5.152 1.00 96.81 74 LEU A N 1
ATOM 542 C CA . LEU A 1 74 ? -1.167 1.101 6.217 1.00 96.81 74 LEU A CA 1
ATOM 543 C C . LEU A 1 74 ? -0.424 1.228 7.556 1.00 96.81 74 LEU A C 1
ATOM 545 O O . LEU A 1 74 ? -0.967 1.842 8.476 1.00 96.81 74 LEU A O 1
ATOM 549 N N . GLU A 1 75 ? 0.807 0.714 7.667 1.00 95.69 75 GLU A N 1
ATOM 550 C CA . GLU A 1 75 ? 1.575 0.601 8.919 1.00 95.69 75 GLU A CA 1
ATOM 551 C C . GLU A 1 75 ? 1.581 1.903 9.738 1.00 95.69 75 GLU A C 1
ATOM 553 O O . GLU A 1 75 ? 1.245 1.913 10.923 1.00 95.69 75 GLU A O 1
ATOM 558 N N . ALA A 1 76 ? 1.883 3.036 9.095 1.00 95.88 76 ALA A N 1
ATOM 559 C CA . ALA A 1 76 ? 1.959 4.329 9.773 1.00 95.88 76 ALA A CA 1
ATOM 560 C C . ALA A 1 76 ? 0.609 4.791 10.354 1.00 95.88 76 ALA A C 1
ATOM 562 O O . ALA A 1 76 ? 0.568 5.374 11.441 1.00 95.88 76 ALA A O 1
ATOM 563 N N . VAL A 1 77 ? -0.495 4.542 9.640 1.00 96.81 77 VAL A N 1
ATOM 564 C CA . VAL A 1 77 ? -1.852 4.885 10.095 1.00 96.81 77 VAL A CA 1
ATOM 565 C C . VAL A 1 77 ? -2.294 3.945 11.206 1.00 96.81 77 VAL A C 1
ATOM 567 O O . VAL A 1 77 ? -2.768 4.427 12.234 1.00 96.81 77 VAL A O 1
ATOM 570 N N . ILE A 1 78 ? -2.096 2.636 11.032 1.00 97.12 78 ILE A N 1
ATOM 571 C CA . ILE A 1 78 ? -2.434 1.623 12.037 1.00 97.12 78 ILE A CA 1
ATOM 572 C C . ILE A 1 78 ? -1.721 1.958 13.342 1.00 97.12 78 ILE A C 1
ATOM 574 O O . ILE A 1 78 ? -2.380 2.116 14.364 1.00 97.12 78 ILE A O 1
ATOM 578 N N . HIS A 1 79 ? -0.416 2.227 13.289 1.00 97.81 79 HIS A N 1
ATOM 579 C CA . HIS A 1 79 ? 0.365 2.592 14.466 1.00 97.81 79 HIS A CA 1
ATOM 580 C C . HIS A 1 79 ? -0.200 3.817 15.207 1.00 97.81 79 HIS A C 1
ATOM 582 O O . HIS A 1 79 ? -0.210 3.871 16.438 1.00 97.81 79 HIS A O 1
ATOM 588 N N . LYS A 1 80 ? -0.697 4.826 14.479 1.00 97.75 80 LYS A N 1
ATOM 589 C CA . LYS A 1 80 ? -1.312 6.012 15.095 1.00 97.75 80 LYS A CA 1
ATOM 590 C C . LYS A 1 80 ? -2.689 5.737 15.679 1.00 97.75 80 LYS A C 1
ATOM 592 O O . LYS A 1 80 ? -3.003 6.266 16.743 1.00 97.75 80 LYS A O 1
ATOM 597 N N . LEU A 1 81 ? -3.488 4.907 15.022 1.00 96.81 81 LEU A N 1
ATOM 598 C CA . LEU A 1 81 ? -4.791 4.499 15.532 1.00 96.81 81 LEU A CA 1
ATOM 599 C C . LEU A 1 81 ? -4.656 3.580 16.757 1.00 96.81 81 LEU A C 1
ATOM 601 O O . LEU A 1 81 ? -5.422 3.728 17.706 1.00 96.81 81 LEU A O 1
ATOM 605 N N . GLU A 1 82 ? -3.638 2.718 16.799 1.00 96.75 82 GLU A N 1
ATOM 606 C CA . GLU A 1 82 ? -3.270 1.932 17.983 1.00 96.75 82 GLU A CA 1
ATOM 607 C C . GLU A 1 82 ? -2.861 2.827 19.156 1.00 96.75 82 GLU A C 1
ATOM 609 O O . GLU A 1 82 ? -3.320 2.626 20.279 1.00 96.75 82 GLU A O 1
ATOM 614 N N . GLN A 1 83 ? -2.062 3.873 18.906 1.00 97.19 83 GLN A N 1
ATOM 615 C CA . GLN A 1 83 ? -1.741 4.889 19.921 1.00 97.19 83 GLN A CA 1
ATOM 616 C C . GLN A 1 83 ? -2.985 5.637 20.421 1.00 97.19 83 GLN A C 1
ATOM 618 O O . GLN A 1 83 ? -3.028 6.049 21.580 1.00 97.19 83 GLN A O 1
ATOM 623 N N . ALA A 1 84 ? -4.000 5.796 19.568 1.00 95.88 84 ALA A N 1
ATOM 624 C CA . ALA A 1 84 ? -5.309 6.332 19.939 1.00 95.88 84 ALA A CA 1
ATOM 625 C C . ALA A 1 84 ? -6.220 5.292 20.628 1.00 95.88 84 ALA A C 1
ATOM 627 O O . ALA A 1 84 ? -7.329 5.623 21.046 1.00 95.88 84 ALA A O 1
ATOM 628 N N . GLY A 1 85 ? -5.750 4.052 20.776 1.00 95.38 85 GLY A N 1
ATOM 629 C CA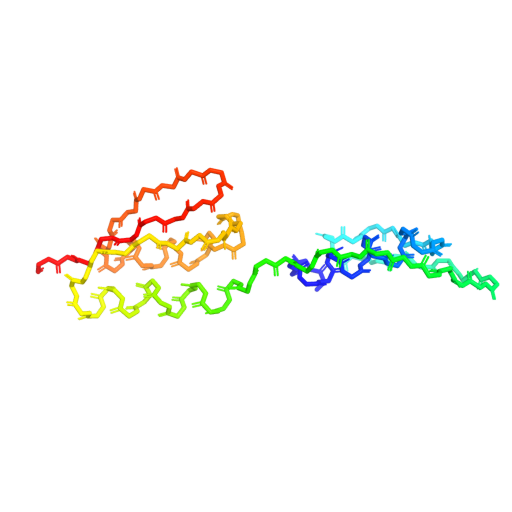 . GLY A 1 85 ? -6.386 2.977 21.525 1.00 95.38 85 GLY A CA 1
ATOM 630 C C . GLY A 1 85 ? -6.992 1.871 20.666 1.00 95.38 85 GLY A C 1
ATOM 631 O O . GLY A 1 85 ? -7.269 0.808 21.219 1.00 95.38 85 GLY A O 1
ATOM 632 N N . MET A 1 86 ? -7.196 2.071 19.361 1.00 97.31 86 MET A N 1
ATOM 633 C CA . MET A 1 86 ? -7.816 1.049 18.510 1.00 97.31 86 MET A CA 1
ATOM 634 C C . MET A 1 86 ? -7.028 -0.261 18.533 1.00 97.31 86 MET A C 1
ATOM 636 O O . MET A 1 86 ? -5.807 -0.271 18.674 1.00 97.31 86 MET A O 1
ATOM 640 N N . LYS A 1 87 ? -7.735 -1.376 18.352 1.00 97.38 87 LYS A N 1
ATOM 641 C CA . LYS A 1 87 ? -7.116 -2.694 18.174 1.00 97.38 87 LYS A CA 1
ATOM 642 C C . LYS A 1 87 ? -7.254 -3.134 16.729 1.00 97.38 87 LYS A C 1
ATOM 644 O O . LYS A 1 87 ? -8.223 -2.763 16.065 1.00 97.38 87 LYS A O 1
ATOM 649 N N . PHE A 1 88 ? -6.323 -3.965 16.276 1.00 97.50 88 PHE A N 1
ATOM 650 C CA . PHE A 1 88 ? -6.321 -4.490 14.918 1.00 97.50 88 PHE A CA 1
ATOM 651 C C . PHE A 1 88 ? -6.084 -5.999 14.891 1.00 97.50 88 PHE A C 1
ATOM 653 O O . PHE A 1 88 ? -5.378 -6.552 15.732 1.00 97.50 88 PHE A O 1
ATOM 660 N N . GLU A 1 89 ? -6.680 -6.652 13.901 1.00 97.88 89 GLU A N 1
ATOM 661 C CA . GLU A 1 89 ? -6.312 -7.981 13.419 1.00 97.88 89 GLU A CA 1
ATOM 662 C C . GLU A 1 89 ? -5.786 -7.797 11.993 1.00 97.88 89 GLU A C 1
ATOM 664 O O . GLU A 1 89 ? -6.473 -7.226 11.143 1.00 97.88 89 GLU A O 1
ATOM 669 N N . ILE A 1 90 ? -4.546 -8.220 11.761 1.00 97.50 90 ILE A N 1
ATOM 670 C CA . ILE A 1 90 ? -3.825 -8.010 10.506 1.00 97.50 90 ILE A CA 1
ATOM 671 C C . ILE A 1 90 ? -3.530 -9.381 9.902 1.00 97.50 90 ILE A C 1
ATOM 673 O O . ILE A 1 90 ? -3.000 -10.258 10.586 1.00 97.50 90 ILE A O 1
ATOM 677 N N . SER A 1 91 ? -3.882 -9.552 8.633 1.00 95.19 91 SER A N 1
ATOM 678 C CA . SER A 1 91 ? -3.513 -10.700 7.803 1.00 95.19 91 SER A CA 1
ATOM 679 C C . SER A 1 91 ? -2.854 -10.203 6.518 1.00 95.19 91 SER A C 1
ATOM 681 O O . SER A 1 91 ? -2.619 -9.009 6.397 1.00 95.19 91 SER A O 1
ATOM 683 N N . ASP A 1 92 ? -2.565 -11.085 5.566 1.00 93.06 92 ASP A N 1
ATOM 684 C CA . ASP A 1 92 ? -1.805 -10.737 4.360 1.00 93.06 92 ASP A CA 1
ATOM 685 C C . ASP A 1 92 ? -2.611 -9.860 3.378 1.00 93.06 92 ASP A C 1
ATOM 687 O O . ASP A 1 92 ? -2.035 -9.076 2.630 1.00 93.06 92 ASP A O 1
ATOM 691 N N . ASP A 1 93 ? -3.944 -9.974 3.375 1.00 93.94 93 ASP A N 1
ATOM 692 C CA . ASP A 1 93 ? -4.838 -9.330 2.397 1.00 93.94 93 ASP A CA 1
ATOM 693 C C . ASP A 1 93 ? -5.996 -8.530 3.022 1.00 93.94 93 ASP A C 1
ATOM 695 O O . ASP A 1 93 ? -6.830 -7.952 2.309 1.00 93.94 93 ASP A O 1
ATOM 699 N N . PHE A 1 94 ? -6.063 -8.479 4.355 1.00 96.56 94 PHE A N 1
ATOM 700 C CA . PHE A 1 94 ? -7.065 -7.703 5.073 1.00 96.56 94 PHE A CA 1
ATOM 701 C C . PHE A 1 94 ? -6.532 -7.112 6.379 1.00 96.56 94 PHE A C 1
ATOM 703 O O . PHE A 1 94 ? -5.656 -7.663 7.049 1.00 96.56 94 PHE A O 1
ATOM 710 N N . VAL A 1 95 ? -7.155 -6.005 6.782 1.00 98.19 95 VAL A N 1
ATOM 711 C CA . VAL A 1 95 ? -6.998 -5.409 8.110 1.00 98.19 95 VAL A CA 1
ATOM 712 C C . VAL A 1 95 ? -8.377 -5.232 8.720 1.00 98.19 95 VAL A C 1
ATOM 714 O O . VAL A 1 95 ? -9.256 -4.594 8.136 1.00 98.19 95 VAL A O 1
ATOM 717 N N . ARG A 1 96 ? -8.579 -5.781 9.915 1.00 98.19 96 ARG A N 1
ATOM 718 C CA . ARG A 1 96 ? -9.781 -5.555 10.713 1.00 98.19 96 ARG A CA 1
ATOM 719 C C . ARG A 1 96 ? -9.473 -4.608 11.859 1.00 98.19 96 ARG A C 1
ATOM 721 O O . ARG A 1 96 ? -8.581 -4.873 12.655 1.00 98.19 96 ARG A O 1
ATOM 728 N N . GLY A 1 97 ? -10.218 -3.509 11.934 1.00 97.50 97 GLY A N 1
ATOM 729 C CA . GLY A 1 97 ? -10.108 -2.508 12.989 1.00 97.50 97 GLY A CA 1
ATOM 730 C C . GLY A 1 97 ? -11.273 -2.600 13.967 1.00 97.50 97 GLY A C 1
ATOM 731 O O . GLY A 1 97 ? -12.432 -2.679 13.556 1.00 97.50 97 GLY A O 1
ATOM 732 N N . PHE A 1 98 ? -10.958 -2.539 15.258 1.00 97.50 98 PHE A N 1
ATOM 733 C CA . PHE A 1 98 ? -11.923 -2.498 16.350 1.00 97.50 98 PHE A CA 1
ATOM 734 C C . PHE A 1 98 ? -11.860 -1.114 17.007 1.00 97.50 98 PHE A C 1
ATOM 736 O O . PHE A 1 98 ? -10.852 -0.751 17.621 1.00 97.50 98 PHE A O 1
ATOM 743 N N . GLY A 1 99 ? -12.927 -0.329 16.859 1.00 91.06 99 GLY A N 1
ATOM 744 C CA . GLY A 1 99 ? -13.119 0.909 17.604 1.00 91.06 99 GLY A CA 1
ATOM 745 C C . GLY A 1 99 ? -13.434 0.601 19.070 1.00 91.06 99 GLY A C 1
ATOM 746 O O . GLY A 1 99 ? -14.225 -0.292 19.366 1.00 91.06 99 GLY A O 1
ATOM 747 N N . ASN A 1 100 ? -12.779 1.308 19.988 1.00 80.50 100 ASN A N 1
ATOM 748 C CA . ASN A 1 100 ? -12.913 1.068 21.427 1.00 80.50 100 ASN A CA 1
ATOM 749 C C . ASN A 1 100 ? -14.235 1.594 22.012 1.00 80.50 100 ASN A C 1
ATOM 751 O O . ASN A 1 100 ? -14.885 2.457 21.422 1.00 80.50 100 ASN A O 1
ATOM 755 N N . GLU A 1 101 ? -14.582 1.104 23.209 1.00 60.12 101 GLU A N 1
ATOM 756 C CA . GLU A 1 101 ? -15.625 1.676 24.083 1.00 60.12 101 GLU A CA 1
ATOM 757 C C . GLU A 1 101 ? -15.281 3.075 24.617 1.00 60.12 101 GLU A C 1
ATOM 759 O O . GLU A 1 101 ? -14.089 3.357 24.873 1.00 60.12 101 GLU A O 1
#

Sequence (101 aa):
AREPEVIELAHCLNSMGGSIEGFGTSVITIEGVSELKPMDHIIMPDRIEAATYLTAAGITRGNIAITPCIPEHLEAVIHKLEQAGMKFEISDDFVRGFGNE

pLDDT: mean 95.54, std 5.46, range [60.12, 98.56]

Radius of gyration: 17.27 Å; chains: 1; bounding box: 36×19×52 Å

Foldseek 3Di:
DLAPVQLLVQVVQVVQVWDWPDHNHPDIDGDDDPDGHDDDDDDADDLVVVLVVLVVCQVVQHKDKDFQHAVVNNVVSVVVVVVVPWDWDDDRGIIIIGHDD

Secondary structure (DSSP, 8-state):
--SHHHHHHHHHHHHTT-EEE-TTSS--EEE--S-------PPPP-HHHHHHHHHHHHHHT-EEEE-S--GGGGHHHHHHHHHTT-EEEE-SS-EEEE---